Protein AF-A0A1B3LNN0-F1 (afdb_monomer_lite)

pLDDT: mean 81.62, std 14.86, range [47.25, 94.0]

Secondary structure (DSSP, 8-state):
--HHHHHHHHHHHHHHHHHHHHT-----HHHHHH-HHHHHHHHHHHHHH---HHHHHHHHHHHHHHHHHHHHHHHHHHHTTSS---------

Structure (mmCIF, N/CA/C/O backbone):
data_AF-A0A1B3LNN0-F1
#
_entry.id   AF-A0A1B3LNN0-F1
#
loop_
_atom_site.group_PDB
_atom_site.id
_atom_site.type_symbol
_atom_site.label_atom_id
_atom_site.label_alt_id
_atom_site.label_comp_id
_atom_site.label_asym_id
_atom_site.label_entity_id
_atom_site.label_seq_id
_atom_site.pdbx_PDB_ins_code
_atom_site.Cartn_x
_atom_site.Cartn_y
_atom_site.Cartn_z
_atom_site.occupancy
_atom_site.B_iso_or_equiv
_atom_site.auth_seq_id
_atom_site.auth_comp_id
_atom_site.auth_asym_id
_atom_site.auth_atom_id
_atom_site.pdbx_PDB_model_num
ATOM 1 N N . MET A 1 1 ? 20.402 -6.467 -8.690 1.00 60.19 1 MET A N 1
ATOM 2 C CA . MET A 1 1 ? 19.460 -5.593 -7.981 1.00 60.19 1 MET A CA 1
ATOM 3 C C . MET A 1 1 ? 20.127 -4.255 -7.782 1.00 60.19 1 MET A C 1
ATOM 5 O O . MET A 1 1 ? 21.257 -4.252 -7.305 1.00 60.19 1 MET A O 1
ATOM 9 N N . SER A 1 2 ? 19.480 -3.169 -8.187 1.00 80.25 2 SER A N 1
ATOM 10 C CA . SER A 1 2 ? 19.913 -1.817 -7.839 1.00 80.25 2 SER A CA 1
ATOM 11 C C . SER A 1 2 ? 19.633 -1.536 -6.358 1.00 80.25 2 SER A C 1
ATOM 13 O O . SER A 1 2 ? 18.781 -2.182 -5.739 1.00 80.25 2 SER A O 1
ATOM 15 N N . ASP A 1 3 ? 20.338 -0.568 -5.774 1.00 82.25 3 ASP A N 1
ATOM 16 C CA . ASP A 1 3 ? 20.082 -0.133 -4.393 1.00 82.25 3 ASP A CA 1
ATOM 17 C C . ASP A 1 3 ? 18.629 0.344 -4.204 1.00 82.25 3 ASP A C 1
ATOM 19 O O . ASP A 1 3 ? 18.029 0.133 -3.149 1.00 82.25 3 ASP A O 1
ATOM 23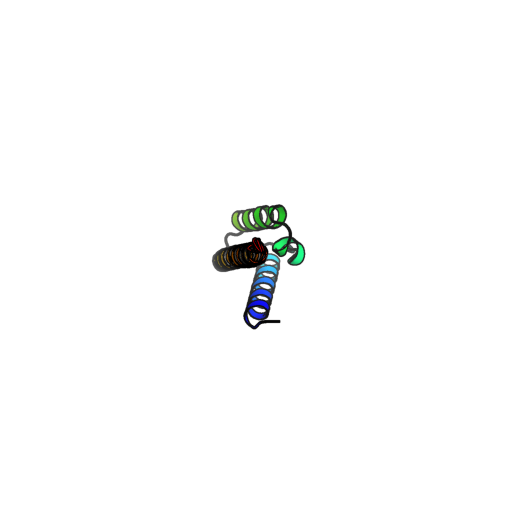 N N . GLU A 1 4 ? 18.026 0.900 -5.258 1.00 80.44 4 GLU A N 1
ATOM 24 C CA . GLU A 1 4 ? 16.620 1.312 -5.289 1.00 80.44 4 GLU A CA 1
ATOM 25 C C . GLU A 1 4 ? 15.654 0.123 -5.189 1.00 80.44 4 GLU A C 1
ATOM 27 O O . GLU A 1 4 ? 14.677 0.184 -4.441 1.00 80.44 4 GLU A O 1
ATOM 32 N N . GLU A 1 5 ? 15.932 -0.987 -5.881 1.00 81.75 5 GLU A N 1
ATOM 33 C CA . GLU A 1 5 ? 15.122 -2.210 -5.791 1.00 81.75 5 GLU A CA 1
ATOM 34 C C . GLU A 1 5 ? 15.177 -2.820 -4.385 1.00 81.75 5 GLU A C 1
ATOM 36 O O . GLU A 1 5 ? 14.166 -3.306 -3.868 1.00 81.75 5 GLU A O 1
ATOM 41 N N . VAL A 1 6 ? 16.344 -2.765 -3.736 1.00 88.25 6 VAL A N 1
ATOM 42 C CA . VAL A 1 6 ? 16.528 -3.255 -2.363 1.00 88.25 6 VAL A CA 1
ATOM 43 C C . VAL A 1 6 ? 15.789 -2.371 -1.359 1.00 88.25 6 VAL A C 1
ATOM 45 O O . VAL A 1 6 ? 15.143 -2.890 -0.443 1.00 88.25 6 VAL A O 1
ATOM 48 N N . GLU A 1 7 ? 15.858 -1.050 -1.511 1.00 88.06 7 GLU A N 1
ATOM 49 C CA . GLU A 1 7 ? 15.133 -0.109 -0.654 1.00 88.06 7 GLU A CA 1
ATOM 50 C C . GLU A 1 7 ? 13.613 -0.255 -0.828 1.00 88.06 7 GLU A C 1
ATOM 52 O O . GLU A 1 7 ? 12.879 -0.331 0.164 1.00 88.06 7 GLU A O 1
ATOM 57 N N . LEU A 1 8 ? 13.136 -0.406 -2.068 1.00 87.06 8 LEU A N 1
ATOM 58 C CA . LEU A 1 8 ? 11.734 -0.702 -2.362 1.00 87.06 8 LEU A CA 1
ATOM 59 C C . LEU A 1 8 ? 11.290 -2.000 -1.677 1.00 87.06 8 LEU A C 1
ATOM 61 O O . LEU A 1 8 ? 10.274 -2.016 -0.979 1.00 87.06 8 LEU A O 1
ATOM 65 N N . ALA A 1 9 ? 12.069 -3.075 -1.815 1.00 89.44 9 ALA A N 1
ATOM 66 C CA . ALA A 1 9 ? 11.768 -4.355 -1.186 1.00 89.44 9 ALA A CA 1
ATOM 67 C C . ALA A 1 9 ? 11.689 -4.240 0.347 1.00 89.44 9 ALA A C 1
ATOM 69 O O . ALA A 1 9 ? 10.766 -4.785 0.960 1.00 89.44 9 ALA A O 1
ATOM 70 N N . ARG A 1 10 ? 12.599 -3.485 0.983 1.00 91.62 10 ARG A N 1
ATOM 71 C CA . ARG A 1 10 ? 12.550 -3.237 2.436 1.00 91.62 10 ARG A CA 1
ATOM 72 C C . ARG A 1 10 ? 11.300 -2.472 2.846 1.00 91.62 10 ARG A C 1
ATOM 74 O O . ARG A 1 10 ? 10.688 -2.820 3.856 1.00 91.62 10 ARG A O 1
ATOM 81 N N . ARG A 1 11 ? 10.913 -1.443 2.091 1.00 91.25 11 ARG A N 1
ATOM 82 C CA . ARG A 1 11 ? 9.710 -0.649 2.379 1.00 91.25 11 ARG A CA 1
ATOM 83 C C . ARG A 1 11 ? 8.442 -1.477 2.244 1.00 91.25 11 ARG A C 1
ATOM 85 O O . ARG A 1 11 ? 7.622 -1.465 3.156 1.00 91.25 11 ARG A O 1
ATOM 92 N N . LEU A 1 12 ? 8.329 -2.270 1.181 1.00 91.69 12 LEU A N 1
ATOM 93 C CA . LEU A 1 12 ? 7.210 -3.194 0.985 1.00 91.69 12 LEU A CA 1
ATOM 94 C C . LEU A 1 12 ? 7.131 -4.247 2.097 1.00 91.69 12 LEU A C 1
ATOM 96 O O . LEU A 1 12 ? 6.046 -4.541 2.600 1.00 91.69 12 LEU A O 1
ATOM 100 N N . ALA A 1 13 ? 8.276 -4.782 2.528 1.00 93.06 13 ALA A N 1
ATOM 101 C CA . ALA A 1 13 ? 8.330 -5.721 3.643 1.00 93.06 13 ALA A CA 1
ATOM 102 C C . ALA A 1 13 ? 7.861 -5.078 4.957 1.00 93.06 13 ALA A C 1
ATOM 104 O O . ALA A 1 13 ? 7.046 -5.669 5.668 1.00 93.06 13 ALA A O 1
ATOM 105 N N . ARG A 1 14 ? 8.331 -3.861 5.267 1.00 92.38 14 ARG A N 1
ATOM 106 C CA . ARG A 1 14 ? 7.884 -3.105 6.449 1.00 92.38 14 ARG A CA 1
ATOM 107 C C . ARG A 1 14 ? 6.388 -2.826 6.394 1.00 92.38 14 ARG A C 1
ATOM 109 O O . ARG A 1 14 ? 5.697 -3.155 7.348 1.00 92.38 14 ARG A O 1
ATOM 116 N N . PHE A 1 15 ? 5.888 -2.331 5.264 1.00 92.38 15 PHE A N 1
ATOM 117 C CA . PHE A 1 15 ? 4.466 -2.070 5.062 1.00 92.38 15 PHE A CA 1
ATOM 118 C C . PHE A 1 15 ? 3.619 -3.322 5.309 1.00 92.38 15 PHE A C 1
ATOM 120 O O . PHE A 1 15 ? 2.717 -3.300 6.140 1.00 92.38 15 PHE A O 1
ATOM 127 N N . LYS A 1 16 ? 3.962 -4.456 4.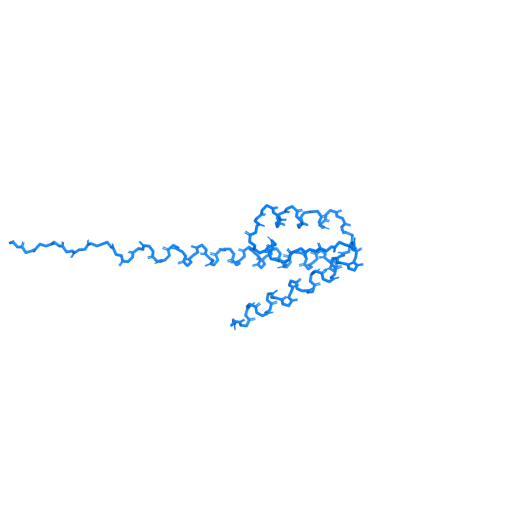683 1.00 93.44 16 LYS A N 1
ATOM 128 C CA . LYS A 1 16 ? 3.252 -5.727 4.897 1.00 93.44 16 LYS A CA 1
ATOM 129 C C . LYS A 1 16 ? 3.245 -6.162 6.364 1.00 93.44 16 LYS A C 1
ATOM 131 O O . LYS A 1 16 ? 2.241 -6.690 6.837 1.00 93.44 16 LYS A O 1
ATOM 136 N N . LEU A 1 17 ? 4.357 -5.985 7.077 1.00 93.81 17 LEU A N 1
ATOM 137 C CA . LEU A 1 17 ? 4.436 -6.323 8.497 1.00 93.81 17 LEU A CA 1
ATOM 138 C C . LEU A 1 17 ? 3.580 -5.390 9.355 1.00 93.81 17 LEU A C 1
ATOM 140 O O . LEU A 1 17 ? 2.911 -5.886 10.258 1.00 93.81 17 LEU A O 1
ATOM 144 N N . SER A 1 18 ? 3.573 -4.088 9.069 1.00 91.81 18 SER A N 1
ATOM 145 C CA . SER A 1 18 ? 2.727 -3.119 9.770 1.00 91.81 18 SER A CA 1
ATOM 146 C C . SER A 1 18 ? 1.244 -3.410 9.534 1.00 91.81 18 SER A C 1
ATOM 148 O O . SER A 1 18 ? 0.515 -3.592 10.500 1.00 91.81 18 SER A O 1
ATOM 150 N N . VAL A 1 19 ? 0.819 -3.627 8.282 1.00 91.75 19 VAL A N 1
ATOM 151 C CA . VAL A 1 19 ? -0.565 -4.026 7.953 1.00 91.75 19 VAL A CA 1
ATOM 152 C C . VAL A 1 19 ? -0.972 -5.297 8.701 1.00 91.75 19 VAL A C 1
ATOM 154 O O . VAL A 1 19 ? -2.049 -5.361 9.289 1.00 91.75 19 VAL A O 1
ATOM 157 N N . ARG A 1 20 ? -0.093 -6.304 8.749 1.00 92.94 20 ARG A N 1
ATOM 158 C CA . ARG A 1 20 ? -0.379 -7.553 9.466 1.00 92.94 20 ARG A CA 1
ATOM 159 C C . ARG A 1 20 ? -0.495 -7.358 10.977 1.00 92.94 20 ARG A C 1
ATOM 161 O O . ARG A 1 20 ? -1.253 -8.082 11.612 1.00 92.94 20 ARG A O 1
ATOM 168 N N . ARG A 1 21 ? 0.272 -6.435 11.559 1.00 92.31 21 ARG A N 1
ATOM 169 C CA . ARG A 1 21 ? 0.250 -6.146 13.001 1.00 92.31 21 ARG A CA 1
ATOM 170 C C . ARG A 1 21 ? -0.965 -5.316 13.401 1.00 92.31 21 ARG A C 1
ATOM 172 O O . ARG A 1 21 ? -1.566 -5.631 14.419 1.00 92.31 21 ARG A O 1
ATOM 179 N N . THR A 1 22 ? -1.312 -4.308 12.607 1.00 91.00 22 THR A N 1
ATOM 180 C CA . THR A 1 22 ? -2.391 -3.360 12.915 1.00 91.00 22 THR A CA 1
ATOM 181 C C . THR A 1 22 ? -3.759 -3.909 12.511 1.00 91.00 22 THR A C 1
ATOM 183 O O . THR A 1 22 ? -4.688 -3.877 13.307 1.00 91.00 22 THR A O 1
ATOM 186 N N . LEU A 1 23 ? -3.881 -4.473 11.304 1.00 89.50 23 LEU A N 1
ATOM 187 C CA . LEU A 1 23 ? -5.167 -4.906 10.734 1.00 89.50 23 LEU A CA 1
ATOM 188 C C . LEU A 1 23 ? -5.366 -6.429 10.745 1.00 89.50 23 LEU A C 1
ATOM 190 O O . LEU A 1 23 ? -6.452 -6.916 10.449 1.00 89.50 23 LEU A O 1
ATOM 194 N N . GLY A 1 24 ? -4.322 -7.216 11.030 1.00 90.00 24 GLY A N 1
ATOM 195 C CA . GLY A 1 24 ? -4.392 -8.684 10.974 1.00 90.00 24 GLY A CA 1
ATOM 196 C C . GLY A 1 24 ? -4.462 -9.264 9.553 1.00 90.00 24 GLY A C 1
ATOM 197 O O . GLY A 1 24 ? -4.541 -10.482 9.387 1.00 90.00 24 GLY A O 1
ATOM 198 N N . VAL A 1 25 ? -4.392 -8.418 8.522 1.00 88.69 25 VAL A N 1
ATOM 199 C CA . VAL A 1 25 ? -4.504 -8.807 7.110 1.00 88.69 25 VAL A CA 1
ATOM 200 C C . VAL A 1 25 ? -3.120 -9.042 6.502 1.00 88.69 25 VAL A C 1
ATOM 202 O O . VAL A 1 25 ? -2.132 -8.403 6.861 1.00 88.69 25 VAL A O 1
ATOM 205 N N . SER A 1 26 ? -3.024 -9.979 5.557 1.00 87.81 26 SER A N 1
ATOM 206 C CA . SER A 1 26 ? -1.799 -10.212 4.788 1.00 87.81 26 SER A CA 1
ATOM 207 C C . SER A 1 26 ? -1.931 -9.665 3.371 1.00 87.81 26 SER A C 1
ATOM 209 O O . SER A 1 26 ? -2.804 -10.086 2.620 1.00 87.81 26 SER A O 1
ATOM 211 N N . VAL A 1 27 ? -0.982 -8.819 2.971 1.00 90.88 27 VAL A N 1
ATOM 212 C CA . VAL A 1 27 ? -0.881 -8.282 1.606 1.00 90.88 27 VAL A CA 1
ATOM 213 C C . VAL A 1 27 ? -0.021 -9.194 0.726 1.00 90.88 27 VAL A C 1
ATOM 215 O O . VAL A 1 27 ? 1.048 -9.666 1.148 1.00 90.88 27 VAL A O 1
ATOM 218 N N . ASN A 1 28 ? -0.457 -9.441 -0.510 1.00 92.50 28 ASN A N 1
ATOM 219 C CA . ASN A 1 28 ? 0.374 -10.079 -1.527 1.00 92.50 28 ASN A CA 1
ATOM 220 C C . ASN A 1 28 ? 1.229 -9.017 -2.240 1.00 92.50 28 ASN A C 1
ATOM 222 O O . ASN A 1 28 ? 0.706 -8.210 -2.998 1.00 92.50 28 ASN A O 1
ATOM 226 N N . LEU A 1 29 ? 2.542 -9.018 -1.987 1.00 90.94 29 LEU A N 1
ATOM 227 C CA . LEU A 1 29 ? 3.464 -8.020 -2.545 1.00 90.94 29 LEU A CA 1
ATOM 228 C C . LEU A 1 29 ? 3.683 -8.181 -4.051 1.00 90.94 29 LEU A C 1
ATOM 230 O O . LEU A 1 29 ? 3.939 -7.191 -4.724 1.00 90.94 29 LEU A O 1
ATOM 234 N N . ASP A 1 30 ? 3.576 -9.404 -4.567 1.00 89.50 30 ASP A N 1
ATOM 235 C CA . ASP A 1 30 ? 3.740 -9.676 -5.995 1.00 89.50 30 ASP A CA 1
ATOM 236 C C . ASP A 1 30 ? 2.560 -9.086 -6.782 1.00 89.50 30 ASP A C 1
ATOM 238 O O . ASP A 1 30 ? 2.741 -8.253 -7.669 1.00 89.50 30 ASP A O 1
ATOM 242 N N . ALA A 1 31 ? 1.337 -9.376 -6.326 1.00 89.50 31 ALA A N 1
ATOM 243 C CA . ALA A 1 31 ? 0.122 -8.778 -6.875 1.00 89.50 31 ALA A CA 1
ATOM 244 C C . ALA A 1 31 ? 0.102 -7.248 -6.708 1.00 89.50 31 ALA A C 1
ATOM 246 O O . ALA A 1 31 ? -0.309 -6.543 -7.620 1.00 89.50 31 ALA A O 1
ATOM 247 N N . LEU A 1 32 ? 0.618 -6.710 -5.596 1.00 89.56 32 LEU A N 1
ATOM 248 C CA . LEU A 1 32 ? 0.725 -5.259 -5.385 1.00 89.56 32 LEU A CA 1
ATOM 249 C C . LEU A 1 32 ? 1.632 -4.564 -6.422 1.00 89.56 32 LEU A C 1
ATOM 251 O O . LEU A 1 32 ? 1.462 -3.375 -6.696 1.00 89.56 32 LEU A O 1
ATOM 255 N N . LEU A 1 33 ? 2.620 -5.285 -6.962 1.00 88.25 33 LEU A N 1
ATOM 256 C CA . LEU A 1 33 ? 3.586 -4.765 -7.931 1.00 88.25 33 LEU A CA 1
ATOM 257 C C . LEU A 1 33 ? 3.126 -4.908 -9.383 1.00 88.25 33 LEU A C 1
ATOM 259 O O . LEU A 1 33 ? 3.529 -4.091 -10.211 1.00 88.25 33 LEU A O 1
ATOM 263 N N . VAL A 1 34 ? 2.349 -5.948 -9.689 1.00 88.62 34 VAL A N 1
ATOM 264 C CA . VAL A 1 34 ? 1.986 -6.329 -11.063 1.00 88.62 34 VAL A CA 1
ATOM 265 C C . VAL A 1 34 ? 0.551 -5.935 -11.411 1.00 88.62 34 VAL A C 1
ATOM 267 O O . VAL A 1 34 ? 0.291 -5.505 -12.532 1.00 88.62 34 VAL A O 1
ATOM 270 N N . ASP A 1 35 ? -0.377 -6.057 -10.464 1.00 90.50 35 ASP A N 1
ATOM 271 C CA . ASP A 1 35 ? -1.809 -5.866 -10.686 1.00 90.50 35 ASP A CA 1
ATOM 272 C C . ASP A 1 35 ? -2.261 -4.498 -10.150 1.00 90.50 35 ASP A C 1
ATOM 274 O O . ASP A 1 35 ? -2.277 -4.227 -8.945 1.00 90.50 35 ASP A O 1
ATOM 278 N N . LEU A 1 36 ? -2.624 -3.612 -11.082 1.00 88.12 36 LEU A N 1
ATOM 279 C CA . LEU A 1 36 ? -3.075 -2.255 -10.786 1.00 88.12 36 LEU A CA 1
ATOM 280 C C . LEU A 1 36 ? -4.406 -2.233 -10.021 1.00 88.12 36 LEU A C 1
ATOM 282 O O . LEU A 1 36 ? -4.578 -1.390 -9.133 1.00 88.12 36 LEU A O 1
ATOM 286 N N . ASP A 1 37 ? -5.326 -3.135 -10.350 1.00 89.75 37 ASP A N 1
ATOM 287 C CA . ASP A 1 37 ? -6.644 -3.203 -9.725 1.00 89.75 37 ASP A CA 1
ATOM 288 C C . ASP A 1 37 ? -6.514 -3.730 -8.298 1.00 89.75 37 ASP A C 1
ATOM 290 O O . ASP A 1 37 ? -7.044 -3.123 -7.362 1.00 89.75 37 ASP A O 1
ATOM 294 N N . TYR A 1 38 ? -5.721 -4.793 -8.109 1.00 91.12 38 TYR A N 1
ATOM 295 C CA . TYR A 1 38 ? -5.377 -5.299 -6.781 1.00 91.12 38 TYR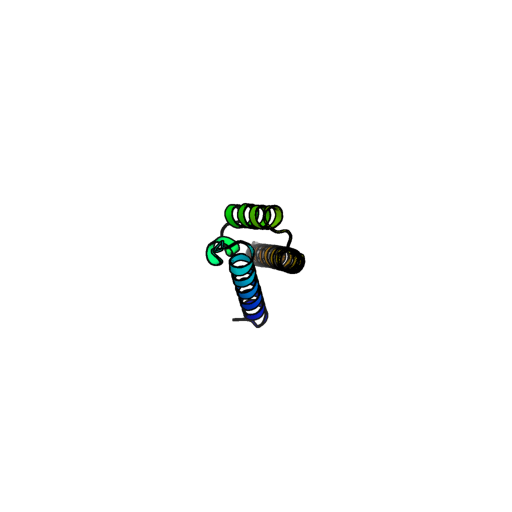 A CA 1
ATOM 296 C C . TYR A 1 38 ? -4.708 -4.214 -5.938 1.00 91.12 38 TYR A C 1
ATOM 298 O O . TYR A 1 38 ? -5.131 -3.954 -4.812 1.00 91.12 38 TYR A O 1
ATOM 306 N N . ARG A 1 39 ? -3.704 -3.523 -6.492 1.00 92.25 39 ARG A N 1
ATOM 307 C CA . ARG A 1 39 ? -2.997 -2.437 -5.806 1.00 92.25 39 ARG A CA 1
ATOM 308 C C . ARG A 1 39 ? -3.950 -1.346 -5.337 1.00 92.25 39 ARG A C 1
ATOM 310 O O . ARG A 1 39 ? -3.905 -0.962 -4.173 1.00 92.25 39 ARG A O 1
ATOM 317 N N . THR A 1 40 ? -4.788 -0.836 -6.233 1.00 91.19 40 THR A N 1
ATOM 318 C CA . THR A 1 40 ? -5.680 0.289 -5.923 1.00 91.19 40 THR A CA 1
ATOM 319 C C . THR A 1 40 ? -6.708 -0.118 -4.876 1.00 91.19 40 THR A C 1
ATOM 321 O O . THR A 1 40 ? -6.867 0.571 -3.874 1.00 91.19 40 THR A O 1
ATOM 324 N N . ARG A 1 41 ? -7.331 -1.288 -5.050 1.00 94.00 41 ARG A N 1
ATOM 325 C CA . ARG A 1 41 ? -8.314 -1.816 -4.104 1.00 94.00 41 ARG A CA 1
ATOM 326 C C . ARG A 1 41 ? -7.710 -2.059 -2.725 1.00 94.00 41 ARG A C 1
ATOM 328 O O . ARG A 1 41 ? -8.269 -1.601 -1.739 1.00 94.00 41 ARG A O 1
ATOM 335 N N . THR A 1 42 ? -6.589 -2.774 -2.652 1.00 92.44 42 THR A N 1
ATOM 336 C CA . THR A 1 42 ? -5.967 -3.139 -1.374 1.00 92.44 42 THR A CA 1
ATOM 337 C C . THR A 1 42 ? -5.438 -1.918 -0.634 1.00 92.44 42 THR A C 1
ATOM 339 O O . THR A 1 42 ? -5.592 -1.851 0.579 1.00 92.44 42 THR A O 1
ATOM 342 N N . LEU A 1 43 ? -4.842 -0.942 -1.327 1.00 92.25 43 LEU A N 1
ATOM 343 C CA . LEU A 1 43 ? -4.392 0.285 -0.666 1.00 92.25 43 LEU A CA 1
ATOM 344 C C . LEU A 1 43 ? -5.576 1.100 -0.136 1.00 92.25 43 LEU A C 1
ATOM 346 O O . LEU A 1 43 ? -5.526 1.507 1.017 1.00 92.25 43 LEU A O 1
ATOM 350 N N . SER A 1 44 ? -6.652 1.273 -0.910 1.00 93.56 44 SER A N 1
ATOM 351 C CA . SER A 1 44 ? -7.851 1.970 -0.424 1.00 93.56 44 SER A CA 1
ATOM 352 C C . SER A 1 44 ? -8.528 1.237 0.735 1.00 93.56 44 SER A C 1
ATOM 354 O O . SER A 1 44 ? -8.933 1.862 1.701 1.00 93.56 44 SER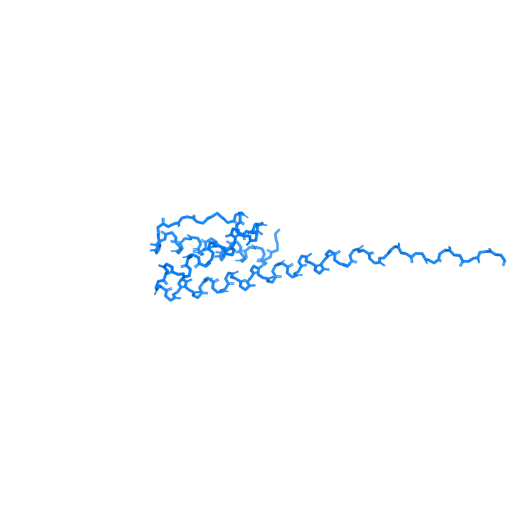 A O 1
ATOM 356 N N . GLU A 1 45 ? -8.611 -0.092 0.684 1.00 93.19 45 GLU A N 1
ATOM 357 C CA . GLU A 1 45 ? -9.178 -0.884 1.779 1.00 93.19 45 GLU A CA 1
ATOM 358 C C . GLU A 1 45 ? -8.345 -0.765 3.064 1.00 93.19 45 GLU A C 1
ATOM 360 O O . GLU A 1 45 ? -8.904 -0.629 4.145 1.00 93.19 45 GLU A O 1
ATOM 365 N N . ILE A 1 46 ? -7.012 -0.766 2.961 1.00 92.81 46 ILE A N 1
ATOM 366 C CA . ILE A 1 46 ? -6.135 -0.557 4.122 1.00 92.81 46 ILE A CA 1
ATOM 367 C C . ILE A 1 46 ? -6.299 0.858 4.680 1.00 92.81 46 ILE A C 1
ATOM 369 O O . ILE A 1 46 ? -6.330 0.998 5.896 1.00 92.81 46 ILE A O 1
ATOM 373 N N . GLU A 1 47 ? -6.396 1.873 3.818 1.00 93.31 47 GLU A N 1
ATOM 374 C CA . GLU A 1 47 ? -6.591 3.278 4.201 1.00 93.31 47 GLU A CA 1
ATOM 375 C C . GLU A 1 47 ? -7.901 3.484 4.974 1.00 93.31 47 GLU A C 1
ATOM 377 O O . GLU A 1 47 ? -7.887 4.128 6.015 1.00 93.31 47 GLU A O 1
ATOM 382 N N . GLU A 1 48 ? -9.000 2.872 4.531 1.00 93.56 48 GLU A N 1
ATOM 383 C CA . GLU A 1 48 ? -10.303 2.954 5.212 1.00 93.56 48 GLU A 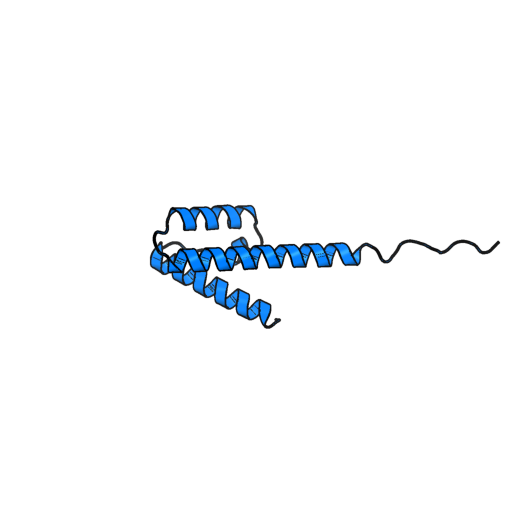CA 1
ATOM 384 C C . GLU A 1 48 ? -10.348 2.181 6.541 1.00 93.56 48 GLU A C 1
ATOM 386 O O . GLU A 1 48 ? -11.112 2.523 7.440 1.00 93.56 48 GLU A O 1
ATOM 391 N N . LEU A 1 49 ? -9.564 1.106 6.670 1.00 92.38 49 LEU A N 1
ATOM 392 C CA . LEU A 1 49 ? -9.573 0.245 7.857 1.00 92.38 49 LEU A CA 1
ATOM 393 C C . LEU A 1 49 ? -8.593 0.687 8.950 1.00 92.38 49 LEU A C 1
ATOM 395 O O . LEU A 1 49 ? -8.661 0.163 10.063 1.00 92.38 49 LEU A O 1
ATOM 399 N N . THR A 1 50 ? -7.644 1.571 8.640 1.00 91.81 50 THR A N 1
ATOM 400 C CA . THR A 1 50 ? -6.576 1.952 9.566 1.00 91.81 50 THR A CA 1
ATOM 401 C C . THR A 1 50 ? -6.812 3.322 10.189 1.00 91.81 50 THR A C 1
ATOM 403 O O . THR A 1 50 ? -6.916 4.325 9.495 1.00 91.81 50 THR A O 1
ATOM 406 N N . ASP A 1 51 ? -6.758 3.377 11.519 1.00 90.62 51 ASP A N 1
ATOM 407 C CA . ASP A 1 51 ? -6.683 4.631 12.285 1.00 90.62 51 ASP A CA 1
ATOM 408 C C . ASP A 1 51 ? -5.243 4.945 12.748 1.00 90.62 51 ASP A C 1
ATOM 410 O O . ASP A 1 51 ? -4.990 5.921 13.454 1.00 90.62 51 ASP A O 1
ATOM 414 N N . ASP A 1 52 ? -4.279 4.092 12.386 1.00 92.06 52 ASP A N 1
ATOM 415 C CA . ASP A 1 52 ? -2.868 4.223 12.754 1.00 92.06 52 ASP A CA 1
ATOM 416 C C . ASP A 1 52 ? -2.141 5.198 11.812 1.00 92.06 52 ASP A C 1
ATOM 418 O O . ASP A 1 52 ? -1.953 4.922 10.621 1.00 92.06 52 ASP A O 1
ATOM 422 N N . GLU A 1 53 ? -1.710 6.334 12.364 1.00 92.50 53 GLU A N 1
ATOM 423 C CA . GLU A 1 53 ? -1.002 7.391 11.637 1.00 92.50 53 GLU A CA 1
ATOM 424 C C . GLU A 1 53 ? 0.305 6.897 10.996 1.00 92.50 53 GLU A C 1
ATOM 426 O O . GLU A 1 53 ? 0.577 7.213 9.836 1.00 92.50 53 GLU A O 1
ATOM 431 N N . GLU A 1 54 ? 1.108 6.080 11.690 1.00 90.88 54 GLU A N 1
ATOM 432 C CA . GLU A 1 54 ? 2.354 5.559 11.113 1.00 90.88 54 GLU A CA 1
ATOM 433 C C . GLU A 1 54 ? 2.069 4.620 9.938 1.00 90.88 54 GLU A C 1
ATOM 435 O O . GLU A 1 54 ? 2.818 4.595 8.951 1.00 90.88 54 GLU A O 1
ATOM 440 N N . LEU A 1 55 ? 0.992 3.834 10.015 1.00 91.31 55 LEU A N 1
ATOM 441 C CA . LEU A 1 55 ? 0.582 2.971 8.912 1.00 91.31 55 LEU A CA 1
ATOM 442 C C . LEU A 1 55 ? 0.100 3.793 7.708 1.00 91.31 55 LEU A C 1
ATOM 444 O O . LEU A 1 55 ? 0.493 3.483 6.580 1.00 91.31 55 LEU A O 1
ATOM 448 N N . LEU A 1 56 ? -0.662 4.866 7.936 1.00 93.19 56 LEU A N 1
ATOM 449 C CA . LEU A 1 56 ? -1.098 5.795 6.886 1.00 93.19 56 LEU A CA 1
ATOM 450 C C . LEU A 1 56 ? 0.087 6.484 6.202 1.00 93.19 56 LEU A C 1
ATOM 452 O O . LEU A 1 56 ? 0.164 6.519 4.972 1.00 93.19 56 LEU A O 1
ATOM 456 N N . VAL A 1 57 ? 1.068 6.962 6.971 1.00 93.56 57 VAL A N 1
ATOM 457 C CA . VAL A 1 57 ? 2.294 7.552 6.412 1.00 93.56 57 VAL A CA 1
ATOM 458 C C . VAL A 1 57 ? 3.040 6.533 5.547 1.00 93.56 57 VAL A C 1
ATOM 460 O O . VAL A 1 57 ? 3.442 6.837 4.420 1.00 93.56 57 VAL A O 1
ATOM 463 N N . ASN A 1 58 ? 3.193 5.297 6.030 1.00 92.50 58 ASN A N 1
ATOM 464 C CA . ASN A 1 58 ? 3.832 4.234 5.257 1.00 92.50 58 ASN A CA 1
ATOM 465 C C . ASN A 1 58 ? 3.056 3.893 3.975 1.00 92.50 58 ASN A C 1
ATOM 467 O O . ASN A 1 58 ? 3.677 3.649 2.938 1.00 92.50 58 ASN A O 1
ATOM 471 N N . LEU A 1 59 ? 1.722 3.907 4.023 1.00 93.44 59 LEU A N 1
ATOM 472 C CA . LEU A 1 59 ? 0.856 3.687 2.866 1.00 93.44 59 LEU A CA 1
ATOM 473 C C . LEU A 1 59 ? 1.093 4.745 1.784 1.00 93.44 59 LEU A C 1
ATOM 475 O O . LEU A 1 59 ? 1.305 4.394 0.620 1.00 93.44 59 LEU A O 1
ATOM 479 N N . LEU A 1 60 ? 1.133 6.025 2.163 1.00 92.44 60 LEU A N 1
ATOM 480 C CA . LEU A 1 60 ? 1.388 7.132 1.236 1.00 92.44 60 LEU A CA 1
ATOM 481 C C . LEU A 1 60 ? 2.769 7.022 0.577 1.00 92.44 60 LEU A C 1
ATOM 483 O O . LEU A 1 60 ? 2.891 7.186 -0.638 1.00 92.44 60 LEU A O 1
ATOM 487 N N . LEU A 1 61 ? 3.802 6.670 1.349 1.00 91.19 61 LEU A N 1
ATOM 488 C CA . LEU A 1 61 ? 5.154 6.464 0.821 1.00 91.19 61 LEU A CA 1
ATOM 489 C C . LEU A 1 61 ? 5.220 5.297 -0.172 1.00 91.19 61 LEU A C 1
ATOM 491 O O . LEU A 1 61 ? 5.883 5.397 -1.204 1.00 91.19 61 LEU A O 1
ATOM 495 N N . VAL A 1 62 ? 4.539 4.186 0.120 1.00 90.88 62 VAL A N 1
ATOM 496 C CA . VAL A 1 62 ? 4.463 3.043 -0.800 1.00 90.88 62 VAL A CA 1
ATOM 497 C C . VAL A 1 62 ? 3.708 3.426 -2.074 1.00 90.88 62 VAL A C 1
ATOM 499 O O . VAL A 1 62 ? 4.152 3.074 -3.166 1.00 90.88 62 VAL A O 1
ATOM 502 N N . ARG A 1 63 ? 2.614 4.187 -1.969 1.00 90.50 63 ARG A N 1
ATOM 503 C CA . ARG A 1 63 ? 1.841 4.660 -3.127 1.00 90.50 63 ARG A CA 1
ATOM 504 C C . ARG A 1 63 ? 2.667 5.556 -4.053 1.00 90.50 63 ARG A C 1
ATOM 506 O O . ARG A 1 63 ? 2.599 5.380 -5.272 1.00 90.50 63 ARG A O 1
ATOM 513 N N . ASP A 1 64 ? 3.459 6.467 -3.493 1.00 90.19 64 ASP A N 1
ATOM 514 C CA . ASP A 1 64 ? 4.362 7.330 -4.265 1.00 90.19 64 ASP A CA 1
ATOM 515 C C . ASP A 1 64 ? 5.423 6.496 -5.003 1.00 90.19 64 ASP A C 1
ATOM 517 O O . ASP A 1 64 ? 5.583 6.609 -6.218 1.00 90.19 64 ASP A O 1
ATOM 521 N N . LEU A 1 65 ? 6.072 5.560 -4.303 1.00 87.69 65 LEU A N 1
ATOM 522 C CA . LEU A 1 65 ? 7.086 4.681 -4.894 1.00 87.69 65 LEU A CA 1
ATOM 523 C C . LEU A 1 65 ? 6.532 3.792 -6.015 1.00 87.69 65 LEU A C 1
ATOM 525 O O . LEU A 1 65 ? 7.174 3.621 -7.051 1.00 87.69 65 LEU A O 1
ATOM 529 N N . LEU A 1 66 ? 5.334 3.234 -5.826 1.00 85.75 66 LEU A N 1
ATOM 530 C CA . LEU A 1 66 ? 4.678 2.398 -6.833 1.00 85.75 66 LEU A CA 1
ATOM 531 C C . LEU A 1 66 ? 4.192 3.202 -8.046 1.00 85.75 66 LEU A C 1
ATOM 533 O O . LEU A 1 66 ? 4.068 2.632 -9.132 1.00 85.75 66 LEU A O 1
ATOM 537 N N . SER A 1 67 ? 3.912 4.496 -7.877 1.00 84.19 67 SER A N 1
ATOM 538 C CA . SER A 1 67 ? 3.596 5.400 -8.991 1.00 84.19 67 SER A CA 1
ATOM 539 C C . SER A 1 67 ? 4.856 5.711 -9.799 1.00 84.19 67 SER A C 1
ATOM 541 O O . SER A 1 67 ? 4.888 5.431 -10.991 1.00 84.19 67 SER A O 1
ATOM 543 N N . ARG A 1 68 ? 5.950 6.111 -9.135 1.00 82.31 68 ARG A N 1
ATOM 544 C CA . ARG A 1 68 ? 7.234 6.403 -9.800 1.00 82.31 68 ARG A CA 1
ATOM 545 C C . ARG A 1 68 ? 7.794 5.218 -10.583 1.00 82.31 68 ARG A C 1
ATOM 547 O O . ARG A 1 68 ? 8.271 5.387 -11.698 1.00 82.31 68 ARG A O 1
ATOM 554 N N . LYS A 1 69 ? 7.714 4.004 -10.021 1.00 76.50 69 LYS A N 1
ATOM 555 C CA . LYS A 1 69 ? 8.171 2.782 -10.705 1.00 76.50 69 LYS A CA 1
ATOM 556 C C . LYS A 1 69 ? 7.410 2.534 -12.012 1.00 76.50 69 LYS A C 1
ATOM 558 O O . LYS A 1 69 ? 7.990 2.018 -12.964 1.00 76.50 69 LYS A O 1
ATOM 563 N N . ARG A 1 70 ? 6.115 2.861 -12.048 1.00 72.31 70 ARG A N 1
ATOM 564 C CA . ARG A 1 70 ? 5.300 2.730 -13.257 1.00 72.31 70 ARG A CA 1
ATOM 565 C C . ARG A 1 70 ? 5.745 3.738 -14.314 1.00 72.31 70 ARG A C 1
ATOM 567 O O . ARG A 1 70 ? 5.983 3.328 -15.444 1.00 72.31 70 ARG A O 1
ATOM 574 N N . ASP A 1 71 ? 5.925 4.996 -13.925 1.00 63.97 71 ASP A N 1
ATOM 575 C CA . ASP A 1 71 ? 6.341 6.062 -14.842 1.00 63.97 71 ASP A CA 1
ATOM 576 C C . ASP A 1 71 ? 7.707 5.742 -15.480 1.00 63.97 71 ASP A C 1
ATOM 578 O O . ASP A 1 71 ? 7.864 5.816 -16.695 1.00 63.97 71 ASP A O 1
ATOM 582 N N . SER A 1 72 ? 8.668 5.242 -14.691 1.00 62.53 72 SER A N 1
ATOM 583 C CA . SER A 1 72 ? 9.974 4.810 -15.218 1.00 62.53 72 SER A CA 1
ATOM 584 C C . SER A 1 72 ? 9.884 3.628 -16.196 1.00 62.53 72 SER A C 1
ATOM 586 O O . SER A 1 72 ? 10.675 3.543 -17.133 1.00 62.53 72 SER A O 1
ATOM 588 N N . ALA A 1 73 ? 8.931 2.709 -16.003 1.00 60.97 73 ALA A N 1
ATOM 589 C CA . ALA A 1 73 ? 8.727 1.583 -16.915 1.00 60.97 73 ALA A CA 1
ATOM 590 C C . ALA A 1 73 ? 8.077 2.014 -18.244 1.00 60.97 73 ALA A C 1
ATOM 592 O O . ALA A 1 73 ? 8.384 1.443 -19.293 1.00 60.97 73 ALA A O 1
ATOM 593 N N . GLU A 1 74 ? 7.196 3.017 -18.210 1.00 58.91 74 GLU A N 1
ATOM 594 C CA . GLU A 1 74 ? 6.565 3.592 -19.404 1.00 58.91 74 GLU A CA 1
ATOM 595 C C . GLU A 1 74 ? 7.577 4.426 -20.226 1.00 58.91 74 GLU A C 1
ATOM 597 O O . GLU A 1 74 ? 7.621 4.295 -21.455 1.00 58.91 74 GLU A O 1
ATOM 602 N N . ASP A 1 75 ? 8.473 5.174 -19.569 1.00 57.94 75 ASP A N 1
ATOM 603 C CA . ASP A 1 75 ? 9.540 5.953 -20.222 1.00 57.94 75 ASP A CA 1
ATOM 604 C C . ASP A 1 75 ? 10.583 5.071 -20.945 1.00 57.94 75 ASP A C 1
ATOM 606 O O . ASP A 1 75 ? 10.990 5.357 -22.082 1.00 57.94 75 ASP A O 1
ATOM 610 N N . GLU A 1 76 ? 11.001 3.947 -20.348 1.00 55.03 76 GLU A N 1
ATOM 611 C CA . GLU A 1 76 ? 11.933 3.019 -21.009 1.00 55.03 76 GLU A CA 1
ATOM 612 C C . GLU A 1 76 ? 11.307 2.304 -22.220 1.00 55.03 76 GLU A C 1
ATOM 614 O O . GLU A 1 76 ? 11.991 2.047 -23.220 1.00 55.03 76 GLU A O 1
ATOM 619 N N . ALA A 1 77 ? 10.004 2.013 -22.168 1.00 56.75 77 ALA A N 1
ATOM 620 C CA . ALA A 1 77 ? 9.280 1.386 -23.270 1.00 56.75 77 ALA A CA 1
ATOM 621 C C . ALA A 1 77 ? 9.125 2.330 -24.479 1.00 56.75 77 ALA A C 1
ATOM 623 O O . ALA A 1 77 ? 9.288 1.895 -25.623 1.00 56.75 77 ALA A O 1
ATOM 624 N N . GLY A 1 78 ? 8.886 3.626 -24.248 1.00 54.31 78 GLY A N 1
ATOM 625 C CA . GLY A 1 78 ? 8.770 4.632 -25.312 1.00 54.31 78 GLY A CA 1
ATOM 626 C C . GLY A 1 78 ? 10.084 4.910 -26.053 1.00 54.31 78 GLY A C 1
ATOM 627 O O . GLY A 1 78 ? 10.089 5.169 -27.259 1.00 54.31 78 GLY A O 1
ATOM 628 N N . THR A 1 79 ? 11.224 4.785 -25.371 1.00 53.28 79 THR A N 1
ATOM 629 C CA . THR A 1 79 ? 12.533 5.168 -25.930 1.00 53.28 79 THR A CA 1
ATOM 630 C C . THR A 1 79 ? 13.097 4.135 -26.922 1.00 53.28 79 THR A C 1
ATOM 632 O O . THR A 1 79 ? 13.885 4.480 -27.808 1.00 53.28 79 THR A O 1
ATOM 635 N N . LYS A 1 80 ? 12.674 2.863 -26.843 1.00 53.22 80 LYS A N 1
ATOM 636 C CA . LYS A 1 80 ? 13.142 1.795 -27.753 1.00 53.22 80 LYS A CA 1
ATOM 637 C C . LYS A 1 80 ? 12.461 1.774 -29.127 1.00 53.22 80 LYS A C 1
ATOM 639 O O . LYS A 1 80 ? 12.986 1.133 -30.032 1.00 53.22 80 LYS A O 1
ATOM 644 N N . ALA A 1 81 ? 11.347 2.481 -29.324 1.00 52.59 81 ALA A N 1
ATOM 645 C CA . ALA A 1 81 ? 10.551 2.378 -30.553 1.00 52.59 81 ALA A CA 1
ATOM 646 C C . ALA A 1 81 ? 10.927 3.377 -31.673 1.00 52.59 81 ALA A C 1
ATOM 648 O O . ALA A 1 81 ? 10.386 3.284 -32.772 1.00 52.59 81 ALA A O 1
ATOM 649 N N . VAL A 1 82 ? 11.844 4.328 -31.437 1.00 52.75 82 VAL A N 1
ATOM 650 C CA . VAL A 1 82 ? 12.043 5.484 -32.348 1.00 52.75 82 VAL A CA 1
ATOM 651 C C . VAL A 1 82 ? 13.324 5.412 -33.201 1.00 52.75 82 VAL A C 1
ATOM 653 O O . VAL A 1 82 ? 13.527 6.243 -34.082 1.00 52.75 82 VAL A O 1
ATOM 656 N N . ARG A 1 83 ? 14.201 4.417 -33.016 1.00 56.25 83 ARG A N 1
ATOM 657 C CA . ARG A 1 83 ? 15.528 4.397 -33.675 1.00 56.25 83 ARG A CA 1
ATOM 658 C C . ARG A 1 83 ? 15.687 3.466 -34.878 1.00 56.25 83 ARG A C 1
ATOM 660 O O . ARG A 1 83 ? 16.815 3.163 -35.231 1.00 56.25 83 ARG A O 1
ATOM 667 N N . ASP A 1 84 ? 14.601 3.086 -35.546 1.00 59.22 84 ASP A N 1
ATOM 668 C CA . ASP A 1 84 ? 14.692 2.343 -36.812 1.00 59.22 84 ASP A CA 1
ATOM 669 C C . ASP A 1 84 ? 13.614 2.774 -37.814 1.00 59.22 84 ASP A C 1
ATOM 671 O O . ASP A 1 84 ? 12.776 1.995 -38.253 1.00 59.22 84 ASP A O 1
ATOM 675 N N . TYR A 1 85 ? 13.626 4.050 -38.210 1.00 57.31 85 TYR A N 1
ATOM 676 C CA 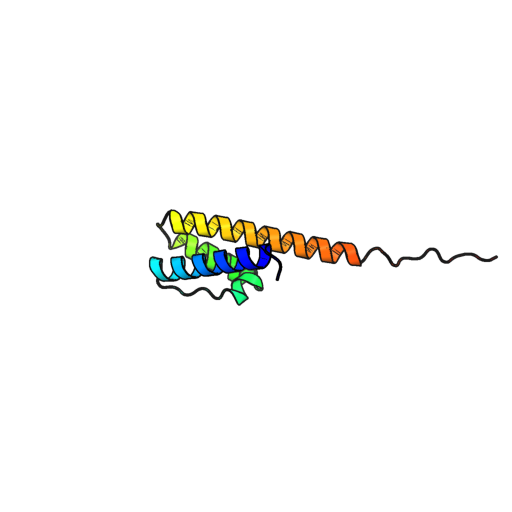. TYR A 1 85 ? 12.905 4.478 -39.410 1.00 57.31 85 TYR A CA 1
ATOM 677 C C . TYR A 1 85 ? 13.783 5.348 -40.318 1.00 57.31 85 TYR A C 1
ATOM 679 O O . TYR A 1 85 ? 13.809 6.570 -40.251 1.00 57.31 85 TYR A O 1
ATOM 687 N N . ARG A 1 86 ? 14.444 4.641 -41.243 1.00 63.06 86 ARG A N 1
ATOM 688 C CA . ARG A 1 86 ? 14.399 4.927 -42.685 1.00 63.06 86 ARG A CA 1
ATOM 689 C C . ARG A 1 86 ? 14.934 6.295 -43.132 1.00 63.06 86 ARG A C 1
ATOM 691 O O . ARG A 1 86 ? 14.169 7.210 -43.408 1.00 63.06 86 ARG A O 1
ATOM 698 N N . PHE A 1 87 ? 16.230 6.343 -43.442 1.00 56.22 87 PHE A N 1
ATOM 699 C CA . PHE A 1 87 ? 16.716 7.201 -44.531 1.00 56.22 87 PHE A CA 1
ATOM 700 C C . PHE A 1 87 ? 17.739 6.480 -45.419 1.00 56.22 87 PHE A C 1
ATOM 702 O O . PHE A 1 87 ? 18.864 6.914 -45.629 1.00 56.22 87 PHE A O 1
ATOM 709 N N . GLY A 1 88 ? 17.316 5.327 -45.943 1.00 64.19 88 GLY A N 1
ATOM 710 C CA . GLY A 1 88 ? 17.896 4.701 -47.128 1.00 64.19 88 GLY A CA 1
ATOM 711 C C . GLY A 1 88 ? 17.016 5.001 -48.342 1.00 64.19 88 GLY A C 1
ATOM 712 O O . GLY A 1 88 ? 16.067 4.269 -48.604 1.00 64.19 88 GLY A O 1
ATOM 713 N N . ALA A 1 89 ? 17.292 6.111 -49.024 1.00 61.62 89 ALA A N 1
ATOM 714 C CA . ALA A 1 89 ? 16.876 6.456 -50.390 1.00 61.62 89 ALA A CA 1
ATOM 715 C C . ALA A 1 89 ? 17.617 7.772 -50.720 1.00 61.62 89 ALA A C 1
ATOM 717 O O . ALA A 1 89 ? 17.450 8.739 -49.992 1.00 61.62 89 ALA A O 1
ATOM 718 N N . ARG A 1 90 ? 18.446 7.930 -51.759 1.00 54.28 90 ARG A N 1
ATOM 719 C CA . ARG A 1 90 ? 18.390 7.389 -53.121 1.00 54.28 90 ARG A CA 1
ATOM 720 C C . ARG A 1 90 ? 19.812 7.370 -53.713 1.00 54.28 90 ARG A C 1
ATOM 722 O O . ARG A 1 90 ? 20.485 8.395 -53.707 1.00 54.28 90 ARG A O 1
ATOM 729 N N . SER A 1 91 ? 20.230 6.226 -54.252 1.00 48.44 91 SER A N 1
ATOM 730 C CA . SER A 1 91 ? 21.088 6.192 -55.442 1.00 48.44 91 SER A CA 1
ATOM 731 C C . SER A 1 91 ? 20.185 6.413 -56.656 1.00 48.44 91 SER A C 1
ATOM 733 O O . SER A 1 91 ? 19.093 5.840 -56.707 1.00 48.44 91 SER A O 1
ATOM 735 N N . GLY A 1 92 ? 20.621 7.252 -57.591 1.00 47.25 92 GLY A N 1
ATOM 736 C CA . GLY A 1 92 ? 19.916 7.584 -58.829 1.00 47.25 92 GLY A CA 1
ATOM 737 C C . GLY A 1 92 ? 20.418 8.899 -59.381 1.00 47.25 92 GLY A C 1
ATOM 738 O O . GLY A 1 92 ? 19.885 9.931 -58.926 1.00 47.25 92 GLY A O 1
#

Radius of gyration: 19.62 Å; chains: 1; bounding box: 31×18×72 Å

Foldseek 3Di:
DDPLVVVLVVLLVVLQVVCCVQVVDGDDVVCCQPPPVSVVVVLVVSVVRDPDPVSVVSSVVNVVSSVVVVVVVVVVVVVVPPPDDDDPDDDD

Sequence (92 aa):
MSDEEVELARRLARFKLSVRRTLGVSVNLDALLVDLDYRTRTLSEIEELTDDEELLVNLLLVRDLLSRKRDSAEDEAGTKAVRDYRFGARSG